Protein AF-A0A7K2MP65-F1 (afdb_monomer_lite)

Structure (mmCIF, N/CA/C/O backbone):
data_AF-A0A7K2MP65-F1
#
_entry.id   AF-A0A7K2MP65-F1
#
loop_
_atom_site.group_PDB
_atom_site.id
_atom_site.type_symbol
_atom_site.label_atom_id
_atom_site.label_alt_id
_atom_site.label_comp_id
_atom_site.label_asym_id
_atom_site.label_entity_id
_atom_site.label_seq_id
_atom_site.pdbx_PDB_ins_code
_atom_site.Cartn_x
_atom_site.Cartn_y
_atom_site.Cartn_z
_atom_site.occupancy
_atom_site.B_iso_or_equiv
_atom_site.auth_seq_id
_atom_site.auth_comp_id
_atom_site.auth_asym_id
_atom_site.auth_atom_id
_atom_site.pdbx_PDB_model_num
ATOM 1 N N . MET A 1 1 ? 15.575 -18.538 -10.170 1.00 38.19 1 MET A N 1
ATOM 2 C CA . MET A 1 1 ? 16.344 -17.794 -11.187 1.00 38.19 1 MET A CA 1
ATOM 3 C C . MET A 1 1 ? 16.597 -16.420 -10.612 1.00 38.19 1 MET A C 1
ATOM 5 O O . MET A 1 1 ? 15.638 -15.712 -10.346 1.00 38.19 1 MET A O 1
ATOM 9 N N . THR A 1 2 ? 17.852 -16.113 -10.311 1.00 46.19 2 THR A N 1
ATOM 10 C CA . THR A 1 2 ? 18.263 -14.865 -9.662 1.00 46.19 2 THR A CA 1
ATOM 11 C C . THR A 1 2 ? 18.898 -14.011 -10.748 1.00 46.19 2 THR A C 1
ATOM 13 O O . THR A 1 2 ? 20.030 -14.276 -11.145 1.00 46.19 2 THR A O 1
ATOM 16 N N . THR A 1 3 ? 18.144 -13.074 -11.315 1.00 48.41 3 THR A N 1
ATOM 17 C CA . THR A 1 3 ? 18.676 -12.161 -12.331 1.00 48.41 3 THR A CA 1
ATOM 18 C C . THR A 1 3 ? 19.490 -11.090 -11.615 1.00 48.41 3 THR A C 1
ATOM 20 O O . THR A 1 3 ? 18.974 -10.365 -10.770 1.00 48.41 3 THR A O 1
ATOM 23 N N . THR A 1 4 ? 20.790 -11.058 -11.889 1.00 47.78 4 THR A N 1
ATOM 24 C CA . THR A 1 4 ? 21.753 -10.089 -11.360 1.00 47.78 4 THR A CA 1
ATOM 25 C C . THR A 1 4 ? 21.425 -8.678 -11.855 1.00 47.78 4 THR A C 1
ATOM 27 O O . THR A 1 4 ? 21.495 -8.407 -13.050 1.00 47.78 4 THR A O 1
ATOM 30 N N . TRP A 1 5 ? 21.070 -7.800 -10.914 1.00 59.25 5 TRP A N 1
ATOM 31 C CA . TRP A 1 5 ? 20.580 -6.420 -11.075 1.00 59.25 5 TRP A CA 1
ATOM 32 C C . TRP A 1 5 ? 21.657 -5.366 -11.394 1.00 59.25 5 TRP A C 1
ATOM 34 O O . TRP A 1 5 ? 21.446 -4.177 -11.192 1.00 59.25 5 TRP A O 1
ATOM 44 N N . THR A 1 6 ? 22.824 -5.757 -11.903 1.00 56.84 6 THR A N 1
ATOM 45 C CA . THR A 1 6 ? 23.985 -4.857 -12.040 1.00 56.84 6 THR A CA 1
ATOM 46 C C . THR A 1 6 ? 23.922 -3.872 -13.219 1.00 56.84 6 THR A C 1
ATOM 48 O O . THR A 1 6 ? 24.914 -3.201 -13.485 1.00 56.84 6 THR A O 1
ATOM 51 N N . ALA A 1 7 ? 22.802 -3.785 -13.945 1.00 62.22 7 ALA A N 1
ATOM 52 C CA . ALA A 1 7 ? 22.679 -2.951 -15.147 1.00 62.22 7 ALA A CA 1
ATOM 53 C C . ALA A 1 7 ? 22.080 -1.552 -14.905 1.00 62.22 7 ALA A C 1
ATOM 55 O O . ALA A 1 7 ? 22.169 -0.709 -15.793 1.00 62.22 7 ALA A O 1
ATOM 56 N N . TYR A 1 8 ? 21.476 -1.303 -13.739 1.00 65.00 8 TYR A N 1
ATOM 57 C CA . TYR A 1 8 ? 20.791 -0.043 -13.442 1.00 65.00 8 TYR A CA 1
ATOM 58 C C . TYR A 1 8 ? 21.539 0.734 -12.362 1.00 65.00 8 TYR A C 1
ATOM 60 O O . TYR A 1 8 ? 21.918 0.169 -11.338 1.00 65.00 8 TYR A O 1
ATOM 68 N N . GLU A 1 9 ? 21.759 2.025 -12.611 1.00 78.31 9 GLU A N 1
ATOM 69 C CA . GLU A 1 9 ? 22.505 2.916 -11.716 1.00 78.31 9 GLU A CA 1
ATOM 70 C C . GLU A 1 9 ? 21.701 3.238 -10.444 1.00 78.31 9 GLU A C 1
ATOM 72 O O . GLU A 1 9 ? 22.280 3.439 -9.377 1.00 78.31 9 GLU A O 1
ATOM 77 N N . THR A 1 10 ? 20.364 3.194 -10.529 1.00 88.75 10 THR A N 1
ATOM 78 C CA . THR A 1 10 ? 19.446 3.414 -9.402 1.00 88.75 10 THR A CA 1
ATOM 79 C C . THR A 1 10 ? 18.268 2.429 -9.384 1.00 88.75 10 THR A C 1
ATOM 81 O O . THR A 1 10 ? 17.903 1.833 -10.404 1.00 88.75 10 THR A O 1
ATOM 84 N N . THR A 1 11 ? 17.607 2.294 -8.224 1.00 91.38 11 THR A N 1
ATOM 85 C CA . THR A 1 11 ? 16.327 1.567 -8.102 1.00 91.38 11 THR A CA 1
ATOM 86 C C . THR A 1 11 ? 15.251 2.173 -9.010 1.00 91.38 11 THR A C 1
ATOM 88 O O . THR A 1 11 ? 14.413 1.444 -9.542 1.00 91.38 11 THR A O 1
ATOM 91 N N . ALA A 1 12 ? 15.281 3.492 -9.223 1.00 92.75 12 ALA A N 1
ATOM 92 C CA . ALA A 1 12 ? 14.344 4.189 -10.096 1.00 92.75 12 ALA A CA 1
ATOM 93 C C . ALA A 1 12 ? 14.516 3.795 -11.572 1.00 92.75 12 ALA A C 1
ATOM 95 O O . ALA A 1 12 ? 13.520 3.536 -12.249 1.00 92.75 12 ALA A O 1
ATOM 96 N N . ASP A 1 13 ? 15.754 3.663 -12.056 1.00 93.88 13 ASP A N 1
ATOM 97 C CA . ASP A 1 13 ? 16.025 3.235 -13.437 1.00 93.88 13 ASP A CA 1
ATOM 98 C C . ASP A 1 13 ? 15.592 1.784 -13.669 1.00 93.88 13 ASP A C 1
ATOM 100 O O . ASP A 1 13 ? 14.932 1.465 -14.662 1.00 93.88 13 ASP A O 1
ATOM 104 N N . ALA A 1 14 ? 15.903 0.912 -12.706 1.00 94.62 14 ALA A N 1
ATOM 105 C CA . ALA A 1 14 ? 15.439 -0.471 -12.683 1.00 94.62 14 ALA A CA 1
ATOM 106 C C . ALA A 1 14 ? 13.906 -0.556 -12.736 1.00 94.62 14 ALA A C 1
ATOM 108 O O . ALA A 1 14 ? 13.338 -1.328 -13.513 1.00 94.62 14 ALA A O 1
ATOM 109 N N . LEU A 1 15 ? 13.227 0.264 -11.930 1.00 95.56 15 LEU A N 1
ATOM 110 C CA . LEU A 1 15 ? 11.772 0.328 -11.896 1.00 95.56 15 LEU A CA 1
ATOM 111 C C . LEU A 1 15 ? 11.192 0.809 -13.232 1.00 95.56 15 LEU A C 1
ATOM 113 O O . LEU A 1 15 ? 10.218 0.228 -13.710 1.00 95.56 15 LEU A O 1
ATOM 117 N N . ALA A 1 16 ? 11.783 1.834 -13.848 1.00 95.69 16 ALA A N 1
ATOM 118 C CA . ALA A 1 16 ? 11.331 2.363 -15.131 1.00 95.69 16 ALA A CA 1
ATOM 119 C C . ALA A 1 16 ? 11.418 1.311 -16.249 1.00 95.69 16 ALA A C 1
ATOM 121 O O . ALA A 1 16 ? 10.473 1.161 -17.028 1.00 95.69 16 ALA A O 1
ATOM 122 N N . ALA A 1 17 ? 12.507 0.538 -16.297 1.00 95.88 17 ALA A N 1
ATOM 123 C CA . ALA A 1 17 ? 12.663 -0.542 -17.268 1.00 95.88 17 ALA A CA 1
ATOM 124 C C . ALA A 1 17 ? 11.626 -1.656 -17.062 1.00 95.88 17 ALA A C 1
ATOM 126 O O . ALA A 1 17 ? 10.915 -2.025 -17.996 1.00 95.88 17 ALA A O 1
ATOM 127 N N . LEU A 1 18 ? 11.453 -2.122 -15.822 1.00 96.25 18 LEU A N 1
ATOM 128 C CA . LEU A 1 18 ? 10.440 -3.127 -15.486 1.00 96.25 18 LEU A CA 1
ATOM 129 C C . LEU A 1 18 ? 9.011 -2.655 -15.785 1.00 96.25 18 LEU A C 1
ATOM 131 O O . LEU A 1 18 ? 8.161 -3.451 -16.193 1.00 96.25 18 LEU A O 1
ATOM 135 N N . ALA A 1 19 ? 8.733 -1.367 -15.578 1.00 96.44 19 ALA A N 1
ATOM 136 C CA . ALA A 1 19 ? 7.452 -0.771 -15.919 1.00 96.44 19 ALA A CA 1
ATOM 137 C C . ALA A 1 19 ? 7.210 -0.801 -17.435 1.00 96.44 19 ALA A C 1
ATOM 139 O O . ALA A 1 19 ? 6.132 -1.212 -17.868 1.00 96.44 19 ALA A O 1
ATOM 140 N N . ALA A 1 20 ? 8.218 -0.435 -18.235 1.00 97.56 20 ALA A N 1
ATOM 141 C CA . ALA A 1 20 ? 8.152 -0.480 -19.696 1.00 97.56 20 ALA A CA 1
ATOM 142 C C . ALA A 1 20 ? 7.972 -1.909 -20.238 1.00 97.56 20 ALA A C 1
ATOM 144 O O . ALA A 1 20 ? 7.249 -2.116 -21.211 1.00 97.56 20 ALA A O 1
ATOM 145 N N . GLU A 1 21 ? 8.572 -2.900 -19.580 1.00 97.19 21 GLU A N 1
ATOM 146 C CA . GLU A 1 21 ? 8.436 -4.322 -19.917 1.00 97.19 21 GLU A CA 1
ATOM 147 C C . GLU A 1 21 ? 7.100 -4.938 -19.468 1.00 97.19 21 GLU A C 1
ATOM 149 O O . GLU A 1 21 ? 6.788 -6.077 -19.820 1.00 97.19 21 GLU A O 1
ATOM 154 N N . GLY A 1 22 ? 6.291 -4.220 -18.682 1.00 97.50 22 GLY A N 1
ATOM 155 C CA . GLY A 1 22 ? 5.056 -4.770 -18.126 1.00 97.50 22 GLY A CA 1
ATOM 156 C C . GLY A 1 22 ? 5.311 -5.868 -17.086 1.00 97.50 22 GLY A C 1
ATOM 157 O O . GLY A 1 22 ? 4.500 -6.785 -16.936 1.00 97.50 22 GLY A O 1
ATOM 158 N N . ALA A 1 23 ? 6.427 -5.796 -16.357 1.00 97.31 23 ALA A N 1
ATOM 159 C CA . ALA A 1 23 ? 6.846 -6.842 -15.434 1.00 97.31 23 ALA A CA 1
ATOM 160 C C . ALA A 1 23 ? 5.844 -7.069 -14.288 1.00 97.31 23 ALA A C 1
ATOM 162 O O . ALA A 1 23 ? 5.147 -6.164 -13.821 1.00 97.31 23 ALA A O 1
ATOM 163 N N . THR A 1 24 ? 5.782 -8.310 -13.807 1.00 98.00 24 THR A N 1
ATOM 164 C CA . THR A 1 24 ? 5.043 -8.691 -12.598 1.00 98.00 24 THR A CA 1
ATOM 165 C C . THR A 1 24 ? 6.004 -9.397 -11.657 1.00 98.00 24 THR A C 1
ATOM 167 O O . THR A 1 24 ? 6.676 -10.340 -12.070 1.00 98.00 24 THR A O 1
ATOM 170 N N . GLY A 1 25 ? 6.079 -8.952 -10.407 1.00 96.38 25 GLY A N 1
ATOM 171 C CA . GLY A 1 25 ? 7.040 -9.479 -9.442 1.00 96.38 25 GLY A CA 1
ATOM 172 C C . GLY A 1 25 ? 7.409 -8.460 -8.373 1.00 96.38 25 GLY A C 1
ATOM 173 O O . GLY A 1 25 ? 6.623 -7.568 -8.063 1.00 96.38 25 GLY A O 1
ATOM 174 N N . ALA A 1 26 ? 8.608 -8.605 -7.816 1.00 96.50 26 ALA A N 1
ATOM 175 C CA . ALA A 1 26 ? 9.153 -7.720 -6.798 1.00 96.50 26 ALA A CA 1
ATOM 176 C C . ALA A 1 26 ? 10.558 -7.251 -7.203 1.00 96.50 26 ALA A C 1
ATOM 178 O O . ALA A 1 26 ? 11.392 -8.064 -7.606 1.00 96.50 26 ALA A O 1
ATOM 179 N N . LEU A 1 27 ? 10.801 -5.948 -7.089 1.00 95.38 27 LEU A N 1
ATOM 180 C CA . LEU A 1 27 ? 12.102 -5.302 -7.228 1.00 95.38 27 LEU A CA 1
ATOM 181 C C . LEU A 1 27 ? 12.636 -5.009 -5.826 1.00 95.38 27 LEU A C 1
ATOM 183 O O . LEU A 1 27 ? 12.083 -4.172 -5.116 1.00 95.38 27 LEU A O 1
ATOM 187 N N . SER A 1 28 ? 13.699 -5.701 -5.426 1.00 94.25 28 SER A N 1
ATOM 188 C CA . SER A 1 28 ? 14.376 -5.461 -4.150 1.00 94.25 28 SER A CA 1
ATOM 189 C C . SER A 1 28 ? 15.485 -4.427 -4.326 1.00 94.25 28 SER A C 1
ATOM 191 O O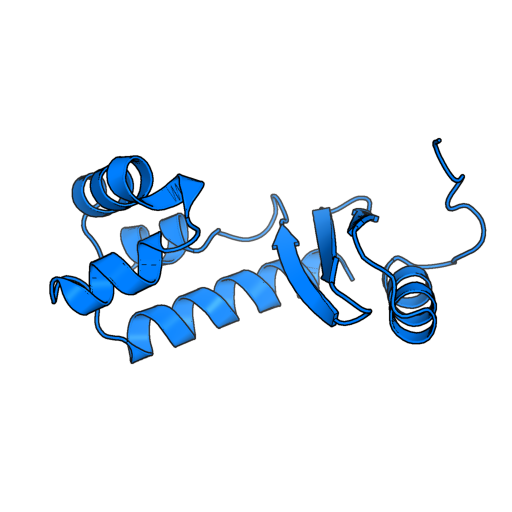 . SER A 1 28 ? 16.405 -4.642 -5.112 1.00 94.25 28 SER A O 1
ATOM 193 N N . GLY A 1 29 ? 15.398 -3.330 -3.578 1.00 90.06 29 GLY A N 1
ATOM 194 C CA . GLY A 1 29 ? 16.455 -2.334 -3.422 1.00 90.06 29 GLY A CA 1
ATOM 195 C C . GLY A 1 29 ? 17.067 -2.385 -2.020 1.00 90.06 29 GLY A C 1
ATOM 196 O O . GLY A 1 29 ? 16.638 -3.153 -1.160 1.00 90.06 29 GLY A O 1
ATOM 197 N N . GLU A 1 30 ? 18.061 -1.536 -1.759 1.00 91.50 30 GLU A N 1
ATOM 198 C CA . GLU A 1 30 ? 18.740 -1.469 -0.453 1.00 91.50 30 GLU A CA 1
ATOM 199 C C . GLU A 1 30 ? 17.784 -1.099 0.695 1.00 91.50 30 GLU A C 1
ATOM 201 O O . GLU A 1 30 ? 17.904 -1.603 1.811 1.00 91.50 30 GLU A O 1
ATOM 206 N N . ARG A 1 31 ? 16.817 -0.217 0.419 1.00 94.06 31 ARG A N 1
ATOM 207 C CA . ARG A 1 31 ? 15.938 0.387 1.430 1.00 94.06 31 ARG A CA 1
ATOM 208 C C . ARG A 1 31 ? 14.521 -0.178 1.448 1.00 94.06 31 ARG A C 1
ATOM 210 O O . ARG A 1 31 ? 13.681 0.323 2.200 1.00 94.06 31 ARG A O 1
ATOM 217 N N . GLY A 1 32 ? 14.244 -1.207 0.649 1.00 94.75 32 GLY A N 1
ATOM 218 C CA . GLY A 1 32 ? 12.918 -1.807 0.583 1.00 94.75 32 GLY A CA 1
ATOM 219 C C . GLY A 1 32 ? 12.616 -2.538 -0.718 1.00 94.75 32 GLY A C 1
ATOM 220 O O . GLY A 1 32 ? 13.514 -2.878 -1.488 1.00 94.75 32 GLY A O 1
ATOM 221 N N . ILE A 1 33 ? 11.334 -2.814 -0.940 1.00 96.00 33 ILE A N 1
ATOM 222 C CA . ILE A 1 33 ? 10.850 -3.652 -2.040 1.00 96.00 33 ILE A CA 1
ATOM 223 C C . ILE A 1 33 ? 9.693 -2.949 -2.747 1.00 96.00 33 ILE A C 1
ATOM 225 O O . ILE A 1 33 ? 8.745 -2.512 -2.099 1.00 96.00 33 ILE A O 1
ATOM 229 N N . VAL A 1 34 ? 9.745 -2.886 -4.078 1.00 96.06 34 VAL A N 1
ATOM 230 C CA . VAL A 1 34 ? 8.642 -2.426 -4.933 1.00 96.06 34 VAL A CA 1
ATOM 231 C C . VAL A 1 34 ? 7.967 -3.632 -5.576 1.00 96.06 34 VAL A C 1
ATOM 233 O O . VAL A 1 34 ? 8.607 -4.410 -6.280 1.00 96.06 34 VAL A O 1
ATOM 236 N N . TYR A 1 35 ? 6.660 -3.776 -5.382 1.00 95.19 35 TYR A N 1
ATOM 237 C CA . TYR A 1 35 ? 5.861 -4.841 -5.981 1.00 95.19 35 TYR A CA 1
ATOM 238 C C . TYR A 1 35 ? 5.143 -4.337 -7.227 1.00 95.19 35 TYR A C 1
ATOM 240 O O . TYR A 1 35 ? 4.478 -3.297 -7.214 1.00 95.19 35 TYR A O 1
ATOM 248 N N . LEU A 1 36 ? 5.244 -5.118 -8.297 1.00 96.62 36 LEU A N 1
ATOM 249 C CA . LEU A 1 36 ? 4.757 -4.788 -9.626 1.00 96.62 36 LEU A CA 1
ATOM 250 C C . LEU A 1 36 ? 3.714 -5.790 -10.111 1.00 96.62 36 LEU A C 1
ATOM 252 O O . LEU A 1 36 ? 3.852 -7.002 -9.928 1.00 96.62 36 LEU A O 1
ATOM 256 N N . LYS A 1 37 ? 2.705 -5.281 -10.815 1.00 96.94 37 LYS A N 1
ATOM 257 C C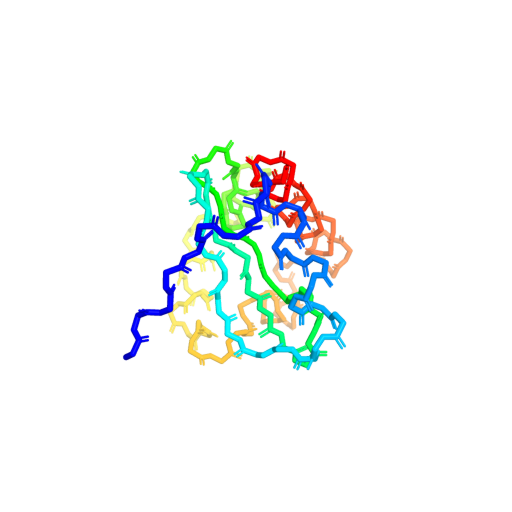A . LYS A 1 37 ? 1.746 -6.073 -11.586 1.00 96.94 37 LYS A CA 1
ATOM 258 C C . LYS A 1 37 ? 1.526 -5.425 -12.943 1.00 96.94 37 LYS A C 1
ATOM 260 O O . LYS A 1 37 ? 1.015 -4.310 -13.014 1.00 96.94 37 LYS A O 1
ATOM 265 N N . ALA A 1 38 ? 1.882 -6.137 -14.009 1.00 97.38 38 ALA A N 1
ATOM 266 C CA . ALA A 1 38 ? 1.808 -5.639 -15.383 1.00 97.38 38 ALA A CA 1
ATOM 267 C C . ALA A 1 38 ? 2.458 -4.244 -15.547 1.00 97.38 38 ALA A C 1
ATOM 269 O O . ALA A 1 38 ? 1.858 -3.331 -16.111 1.00 97.38 38 ALA A O 1
ATOM 270 N N . GLY A 1 39 ? 3.646 -4.057 -14.964 1.00 96.56 39 GLY A N 1
ATOM 271 C CA . GLY A 1 39 ? 4.415 -2.810 -14.995 1.00 96.56 39 GLY A CA 1
ATOM 272 C C . GLY A 1 39 ? 3.922 -1.709 -14.048 1.00 96.56 39 GLY A C 1
ATOM 273 O O . GLY A 1 39 ? 4.522 -0.642 -13.994 1.00 96.56 39 GLY A O 1
ATOM 274 N N . ARG A 1 40 ? 2.847 -1.937 -13.281 1.00 96.19 40 ARG A N 1
ATOM 275 C CA . ARG A 1 40 ? 2.316 -0.964 -12.313 1.00 96.19 40 ARG A CA 1
ATOM 276 C C . ARG A 1 40 ? 2.764 -1.285 -10.900 1.00 96.19 40 ARG A C 1
ATOM 278 O O . ARG A 1 40 ? 2.654 -2.435 -10.480 1.00 96.19 40 ARG A O 1
ATOM 285 N N . VAL A 1 41 ? 3.174 -0.262 -10.154 1.00 94.25 41 VAL A N 1
ATOM 286 C CA . VAL A 1 41 ? 3.420 -0.376 -8.713 1.00 94.25 41 VAL A CA 1
ATOM 287 C C . VAL A 1 41 ? 2.096 -0.640 -8.007 1.00 94.25 41 VAL A C 1
ATOM 289 O O . VAL A 1 41 ? 1.148 0.130 -8.143 1.00 94.25 41 VAL A O 1
ATOM 292 N N . VAL A 1 42 ? 2.027 -1.751 -7.278 1.00 92.44 42 VAL A N 1
ATOM 293 C CA . VAL A 1 42 ? 0.847 -2.141 -6.489 1.00 92.44 42 VAL A CA 1
ATOM 294 C C . VAL A 1 42 ? 1.105 -2.095 -4.990 1.00 92.44 42 VAL A C 1
ATOM 296 O O . VAL A 1 42 ? 0.157 -2.000 -4.216 1.00 92.44 42 VAL A O 1
ATOM 299 N N . HIS A 1 43 ? 2.369 -2.169 -4.576 1.00 91.94 43 HIS A N 1
ATOM 300 C CA . HIS A 1 43 ? 2.768 -2.043 -3.183 1.00 91.94 43 HIS A CA 1
ATOM 301 C C . HIS A 1 43 ? 4.242 -1.649 -3.084 1.00 91.94 43 HIS A C 1
ATOM 303 O O . HIS A 1 43 ? 5.025 -1.964 -3.981 1.00 91.94 43 HIS A O 1
ATOM 309 N N . VAL A 1 44 ? 4.614 -0.987 -1.992 1.00 95.38 44 VAL A N 1
ATOM 310 C CA . VAL A 1 44 ? 6.005 -0.700 -1.640 1.00 95.38 44 VAL A CA 1
ATOM 311 C C . VAL A 1 44 ? 6.170 -0.922 -0.143 1.00 95.38 44 VAL A C 1
ATOM 313 O O . VAL A 1 44 ? 5.323 -0.497 0.640 1.00 95.38 44 VAL A O 1
ATOM 316 N N . GLU A 1 45 ? 7.259 -1.577 0.239 1.00 93.94 45 GLU A N 1
ATOM 317 C CA . GLU A 1 45 ? 7.636 -1.828 1.629 1.00 93.94 45 GLU A CA 1
ATOM 318 C C . GLU A 1 45 ? 8.983 -1.172 1.914 1.00 93.94 45 GLU A C 1
ATOM 320 O O . GLU A 1 45 ? 9.918 -1.308 1.126 1.00 93.94 45 GLU A O 1
ATOM 325 N N . SER A 1 46 ? 9.106 -0.500 3.058 1.00 95.62 46 SER A N 1
ATOM 326 C CA . SER A 1 46 ? 10.377 0.019 3.559 1.00 95.62 46 SER A CA 1
ATOM 327 C C . SER A 1 46 ? 10.388 -0.007 5.082 1.00 95.62 46 SER A C 1
ATOM 329 O O . SER A 1 46 ? 9.421 0.404 5.714 1.00 95.62 46 SER A O 1
ATOM 331 N N . ALA A 1 47 ? 11.503 -0.426 5.686 1.00 94.31 47 ALA A N 1
ATOM 332 C CA . ALA A 1 47 ? 11.6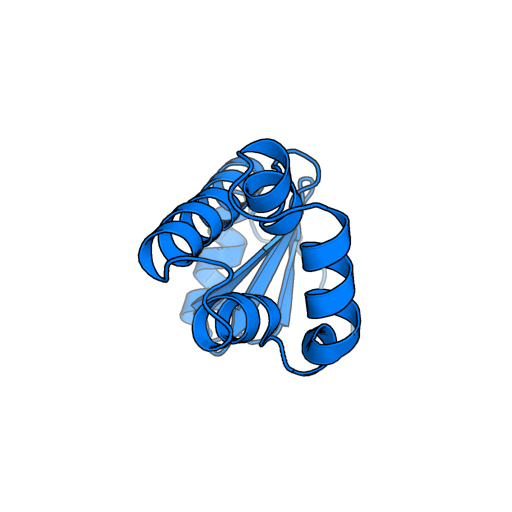81 -0.377 7.141 1.00 94.31 47 ALA A CA 1
ATOM 333 C C . ALA A 1 47 ? 11.822 1.060 7.688 1.00 94.31 47 ALA A C 1
ATOM 335 O O . ALA A 1 47 ? 11.833 1.263 8.902 1.00 94.31 47 ALA A O 1
ATOM 336 N N . PHE A 1 48 ? 11.952 2.052 6.802 1.00 95.00 48 PHE A N 1
ATOM 337 C CA . PHE A 1 48 ? 12.123 3.463 7.148 1.00 95.00 48 PHE A CA 1
ATOM 338 C C . PHE A 1 48 ? 10.806 4.252 7.156 1.00 95.00 48 PHE A C 1
ATOM 340 O O . PHE A 1 48 ? 10.798 5.407 7.578 1.00 95.00 48 PHE A O 1
ATOM 347 N N . ALA A 1 49 ? 9.698 3.632 6.737 1.00 94.00 49 ALA A N 1
ATOM 348 C CA . ALA A 1 49 ? 8.371 4.232 6.721 1.00 94.00 49 ALA A CA 1
ATOM 349 C C . ALA A 1 49 ? 7.382 3.404 7.559 1.00 94.00 49 ALA A C 1
ATOM 351 O O . ALA A 1 49 ? 7.484 2.176 7.602 1.00 94.00 49 ALA A O 1
ATOM 352 N N . PRO A 1 50 ? 6.416 4.044 8.238 1.00 92.31 50 PRO A N 1
ATOM 353 C CA . PRO A 1 50 ? 5.343 3.323 8.905 1.00 92.31 50 PRO A CA 1
ATOM 354 C C . PRO A 1 50 ? 4.444 2.617 7.882 1.00 92.31 50 PRO A C 1
ATOM 356 O O . PRO A 1 50 ? 4.069 3.191 6.861 1.00 92.31 50 PRO A O 1
ATOM 359 N N . ASP A 1 51 ? 4.043 1.385 8.192 1.00 91.12 51 ASP A N 1
ATOM 360 C CA . ASP A 1 51 ? 3.018 0.692 7.415 1.00 91.12 51 ASP A CA 1
ATOM 361 C C . ASP A 1 51 ? 1.607 1.250 7.697 1.00 91.12 51 ASP A C 1
ATOM 363 O O . ASP A 1 51 ? 1.373 2.052 8.610 1.00 91.12 51 ASP A O 1
ATOM 367 N N . LEU A 1 52 ? 0.630 0.803 6.903 1.00 90.50 52 LEU A N 1
ATOM 368 C CA . LEU A 1 52 ? -0.769 1.210 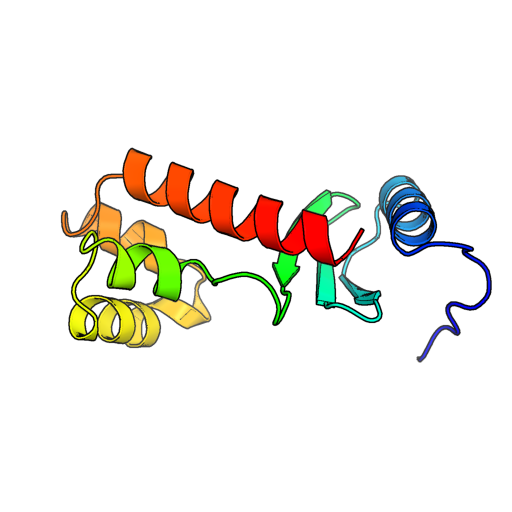7.048 1.00 90.50 52 LEU A CA 1
ATOM 369 C C . LEU A 1 52 ? -1.326 0.921 8.455 1.00 90.50 52 LEU A C 1
ATOM 371 O O . LEU A 1 52 ? -2.072 1.735 9.001 1.00 90.50 52 LEU A O 1
ATOM 375 N N . GLY A 1 53 ? -0.971 -0.218 9.050 1.00 90.88 53 GLY A N 1
ATOM 376 C CA . GLY A 1 53 ? -1.423 -0.590 10.388 1.00 90.88 53 GLY A CA 1
ATOM 377 C C . GLY A 1 53 ? -0.875 0.357 11.450 1.00 90.88 53 GLY A C 1
ATOM 378 O O . GLY A 1 53 ? -1.617 0.825 12.315 1.00 90.88 53 GLY A O 1
ATOM 379 N N . ALA A 1 54 ? 0.404 0.714 11.350 1.00 92.56 54 ALA A N 1
ATOM 380 C CA . ALA A 1 54 ? 1.053 1.683 12.215 1.00 92.56 54 ALA A CA 1
ATOM 381 C C . ALA A 1 54 ? 0.403 3.068 12.094 1.00 92.56 54 ALA A C 1
ATOM 383 O O . ALA A 1 54 ? 0.135 3.693 13.120 1.00 92.56 54 ALA A O 1
ATOM 384 N N . LEU A 1 55 ? 0.085 3.532 10.880 1.00 93.12 55 LEU A N 1
ATOM 385 C CA . LEU A 1 55 ? -0.603 4.812 10.678 1.00 93.12 55 LEU A CA 1
ATOM 386 C C . LEU A 1 55 ? -2.014 4.814 11.283 1.00 93.12 55 LEU A C 1
ATOM 388 O O . LEU A 1 55 ? -2.374 5.740 12.013 1.00 93.12 55 LEU A O 1
ATOM 392 N N . LEU A 1 56 ? -2.806 3.771 11.031 1.00 93.50 56 LEU A N 1
ATOM 393 C CA . LEU A 1 56 ? -4.184 3.676 11.526 1.00 93.50 56 LEU A CA 1
ATOM 394 C C . LEU A 1 56 ? -4.257 3.545 13.050 1.00 93.50 56 LEU A C 1
ATOM 396 O O . LEU A 1 56 ? -5.124 4.145 13.684 1.00 93.50 56 LEU A O 1
ATOM 400 N N . THR A 1 57 ? -3.339 2.788 13.648 1.00 93.69 57 THR A N 1
ATOM 401 C CA . THR A 1 57 ? -3.331 2.567 15.100 1.00 93.69 57 THR A CA 1
ATOM 402 C C . THR A 1 57 ? -2.735 3.742 15.868 1.00 93.69 57 THR A C 1
ATOM 404 O O . THR A 1 57 ? -3.301 4.151 16.880 1.00 93.69 57 THR A O 1
ATOM 407 N N . ARG A 1 58 ? -1.645 4.355 15.384 1.00 93.31 58 ARG A N 1
ATOM 408 C CA . ARG A 1 58 ? -1.026 5.516 16.053 1.00 93.31 58 ARG A CA 1
ATOM 409 C C . ARG A 1 58 ? -1.842 6.798 15.929 1.00 93.31 58 ARG A C 1
ATOM 411 O O . ARG A 1 58 ? -1.788 7.622 16.835 1.00 93.31 58 ARG A O 1
ATOM 418 N N . SER A 1 59 ? -2.595 6.970 14.842 1.00 90.12 59 SER A N 1
ATOM 419 C CA . SER A 1 59 ? -3.522 8.104 14.691 1.00 90.12 59 SER A CA 1
ATOM 420 C C . SER A 1 59 ? -4.789 7.971 15.544 1.00 90.12 59 SER A C 1
ATOM 422 O O . SER A 1 59 ? -5.528 8.941 15.687 1.00 90.12 59 SER A O 1
ATOM 424 N N . GLY A 1 60 ? -5.059 6.784 16.100 1.00 90.56 60 GLY A N 1
ATOM 425 C CA . GLY A 1 60 ? -6.302 6.482 16.811 1.00 90.56 60 GLY A CA 1
ATOM 426 C C . GLY A 1 60 ? -7.498 6.210 15.891 1.00 90.56 60 GLY A C 1
ATOM 427 O O . GLY A 1 60 ? -8.607 6.034 16.389 1.00 90.56 60 GLY A O 1
ATOM 428 N N . ALA A 1 61 ? -7.293 6.143 14.569 1.00 90.44 61 ALA A N 1
ATOM 429 C CA . ALA A 1 61 ? -8.348 5.833 13.605 1.00 90.44 61 ALA A CA 1
ATOM 430 C C . ALA A 1 61 ? -8.901 4.409 13.777 1.00 90.44 61 ALA A C 1
ATOM 432 O O . ALA A 1 61 ? -10.076 4.168 13.513 1.00 90.44 61 ALA A O 1
ATOM 433 N N . VAL A 1 62 ? -8.063 3.469 14.229 1.00 92.88 62 VAL A N 1
ATOM 434 C CA . VAL A 1 62 ? -8.452 2.087 14.539 1.00 92.88 62 VAL A CA 1
ATOM 435 C C . VAL A 1 62 ? -7.781 1.653 15.849 1.00 92.88 62 VAL A C 1
ATOM 437 O O . VAL A 1 62 ? -6.569 1.816 15.982 1.00 92.88 62 VAL A O 1
ATOM 440 N N . PRO A 1 63 ? -8.508 1.062 16.817 1.00 91.44 63 PRO A N 1
ATOM 441 C CA . PRO A 1 63 ? -7.887 0.484 18.008 1.00 91.44 63 PRO A CA 1
ATOM 442 C C . PRO A 1 63 ? -6.900 -0.642 17.643 1.00 91.44 63 PRO A C 1
ATOM 444 O O . PRO A 1 63 ? -7.223 -1.435 16.754 1.00 91.44 63 PRO A O 1
ATOM 447 N N . PRO A 1 64 ? -5.755 -0.794 18.339 1.00 89.81 64 PRO A N 1
ATOM 448 C CA . PRO A 1 64 ? -4.758 -1.827 18.032 1.00 89.81 64 PRO A CA 1
ATOM 449 C C . PRO A 1 64 ? -5.326 -3.251 17.936 1.00 89.81 64 PRO A C 1
ATOM 451 O O . PRO A 1 64 ? -5.052 -3.962 16.971 1.00 89.81 64 PRO A O 1
ATOM 454 N N . ASP A 1 65 ? -6.188 -3.642 18.875 1.00 89.44 65 ASP A N 1
ATOM 455 C CA . ASP A 1 65 ? -6.823 -4.968 18.864 1.00 89.44 65 ASP A CA 1
ATOM 456 C C . ASP A 1 65 ? -7.769 -5.137 17.668 1.00 89.44 65 ASP A C 1
ATOM 458 O O . ASP A 1 65 ? -7.854 -6.203 17.061 1.00 89.44 65 ASP A O 1
ATOM 462 N N . GLY A 1 66 ? -8.447 -4.053 17.281 1.00 86.38 66 GLY A N 1
ATOM 463 C CA . GLY A 1 66 ? -9.333 -4.027 16.123 1.00 86.38 66 GLY A CA 1
ATOM 464 C C . GLY A 1 66 ? -8.606 -4.173 14.793 1.00 86.38 66 GLY A C 1
ATOM 465 O O . GLY A 1 66 ? -9.142 -4.774 13.861 1.00 86.38 66 GLY A O 1
ATOM 466 N N . TRP A 1 67 ? -7.382 -3.655 14.715 1.00 89.56 67 TRP A N 1
ATOM 467 C CA . TRP A 1 67 ? -6.505 -3.865 13.573 1.00 89.56 67 TRP A CA 1
ATOM 468 C C . TRP A 1 67 ? -6.103 -5.337 13.452 1.00 89.56 67 TRP A C 1
ATOM 470 O O . TRP A 1 67 ? -6.321 -5.939 12.400 1.00 89.56 67 TRP A O 1
ATOM 480 N N . TRP A 1 68 ? -5.590 -5.946 14.526 1.00 88.12 68 TRP A N 1
ATOM 481 C CA . TRP A 1 68 ? -5.146 -7.343 14.485 1.00 88.12 68 TRP A CA 1
ATOM 482 C C . TRP A 1 68 ? -6.282 -8.326 14.222 1.00 88.12 68 TRP A C 1
ATOM 484 O O . TRP A 1 68 ? -6.110 -9.263 13.448 1.00 88.12 68 TRP A O 1
ATOM 494 N N . GLU A 1 69 ? -7.468 -8.072 14.766 1.00 87.50 69 GLU A N 1
ATOM 495 C CA . GLU A 1 69 ? -8.671 -8.836 14.442 1.00 87.50 69 GLU A CA 1
ATOM 496 C C . GLU A 1 69 ? -9.022 -8.757 12.944 1.00 87.50 69 GLU A C 1
ATOM 498 O O . GLU A 1 69 ? -9.376 -9.760 12.318 1.00 87.50 69 GLU A O 1
ATOM 503 N N . ALA A 1 70 ? -8.929 -7.567 12.344 1.00 86.25 70 ALA A N 1
ATOM 504 C CA . ALA A 1 70 ? -9.196 -7.389 10.921 1.00 86.25 70 ALA A CA 1
ATOM 505 C C . ALA A 1 70 ? -8.138 -8.087 10.046 1.00 86.25 70 ALA A C 1
ATOM 507 O O . ALA A 1 70 ? -8.490 -8.663 9.009 1.00 86.25 70 ALA A O 1
ATOM 508 N N . VAL A 1 71 ? -6.869 -8.071 10.472 1.00 86.38 71 VAL A N 1
ATOM 509 C CA . VAL A 1 71 ? -5.762 -8.795 9.829 1.00 86.38 71 VAL A CA 1
ATOM 510 C C . VAL A 1 71 ? -5.974 -10.304 9.911 1.00 86.38 71 VAL A C 1
ATOM 512 O O . VAL A 1 71 ? -5.926 -10.964 8.878 1.00 86.38 71 VAL A O 1
ATOM 515 N N . ASP A 1 72 ? -6.280 -10.848 11.086 1.00 85.12 72 ASP A N 1
ATOM 516 C CA . ASP A 1 72 ? -6.486 -12.287 11.282 1.00 85.12 72 ASP A CA 1
ATOM 517 C C . ASP A 1 72 ? -7.631 -12.813 10.409 1.00 85.12 72 ASP A C 1
ATOM 519 O O . ASP A 1 72 ? -7.496 -13.775 9.652 1.00 85.12 72 ASP A O 1
ATOM 523 N N . ARG A 1 73 ? -8.755 -12.091 10.399 1.00 79.50 73 ARG A N 1
ATOM 524 C CA . ARG A 1 73 ? -9.903 -12.497 9.592 1.00 79.50 73 ARG A CA 1
ATOM 525 C C . ARG A 1 73 ? -9.63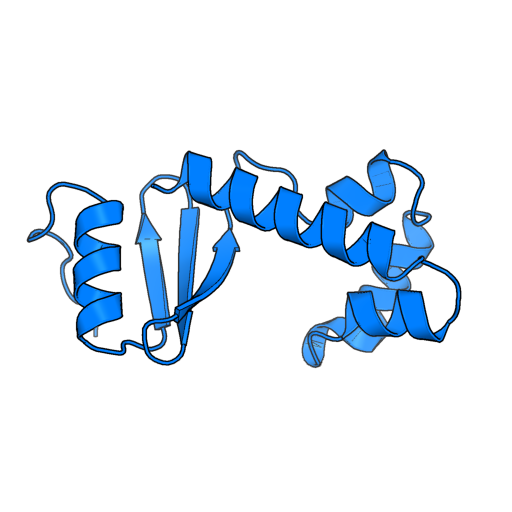8 -12.318 8.092 1.00 79.50 73 ARG A C 1
ATOM 527 O O . ARG A 1 73 ? -10.258 -13.027 7.289 1.00 79.50 73 ARG A O 1
ATOM 534 N N . GLY A 1 74 ? -8.876 -11.295 7.679 1.00 71.12 74 GLY A N 1
ATOM 535 C CA . GLY A 1 74 ? -8.927 -10.723 6.319 1.00 71.12 74 GLY A CA 1
ATOM 536 C C . GLY A 1 74 ? -7.616 -10.538 5.568 1.00 71.12 74 GLY A C 1
ATOM 537 O O . GLY A 1 74 ? -7.656 -10.153 4.394 1.00 71.12 74 GLY A O 1
ATOM 538 N N . GLY A 1 75 ? -6.486 -10.838 6.201 1.00 72.12 75 GLY A N 1
ATOM 539 C CA . GLY A 1 75 ? -5.144 -10.647 5.656 1.00 72.12 75 GLY A CA 1
ATOM 540 C C . GLY A 1 75 ? -4.901 -11.457 4.387 1.00 72.12 75 GLY A C 1
ATOM 541 O O . GLY A 1 75 ? -4.441 -10.910 3.391 1.00 72.12 75 GLY A O 1
ATOM 542 N N . THR A 1 76 ? -5.341 -12.719 4.354 1.00 70.56 76 THR A N 1
ATOM 543 C CA . THR A 1 76 ? -5.160 -13.619 3.194 1.00 70.56 76 THR A CA 1
ATOM 544 C C . THR A 1 76 ? -5.901 -13.172 1.935 1.00 70.56 76 THR A C 1
ATOM 546 O O . THR A 1 76 ? -5.590 -13.624 0.838 1.00 70.56 76 THR A O 1
ATOM 549 N N . GLN A 1 77 ? -6.885 -12.281 2.072 1.00 70.94 77 GLN A N 1
ATOM 550 C CA . GLN A 1 77 ? -7.676 -11.764 0.955 1.00 70.94 77 GLN A CA 1
ATOM 551 C C . GLN A 1 77 ? -7.282 -10.337 0.567 1.00 70.94 77 GLN A C 1
ATOM 553 O O . GLN A 1 77 ? -7.923 -9.774 -0.313 1.00 70.94 77 GLN A O 1
ATOM 558 N N . HIS A 1 78 ? -6.289 -9.732 1.232 1.00 70.56 78 HIS A N 1
ATOM 559 C CA . HIS A 1 78 ? -5.911 -8.327 1.036 1.00 70.56 78 HIS A CA 1
ATOM 560 C C . HIS A 1 78 ? -7.100 -7.361 1.249 1.00 70.56 78 HIS A C 1
ATOM 562 O O . HIS A 1 78 ? -7.187 -6.304 0.632 1.00 70.56 78 HIS A O 1
ATOM 568 N N . ARG A 1 79 ? -8.052 -7.727 2.127 1.00 78.19 79 ARG A N 1
ATOM 569 C CA . ARG A 1 79 ? -9.303 -6.975 2.374 1.00 78.19 79 ARG A CA 1
ATOM 570 C C . ARG A 1 79 ? -9.405 -6.379 3.777 1.00 78.19 79 ARG A C 1
ATOM 572 O O . ARG A 1 79 ? -10.499 -6.028 4.207 1.00 78.19 79 ARG A O 1
ATOM 579 N N . VAL A 1 80 ? -8.291 -6.255 4.497 1.00 83.88 80 VAL A N 1
ATOM 580 C CA . VAL A 1 80 ? -8.268 -5.725 5.874 1.00 83.88 80 VAL A CA 1
ATOM 581 C C . VAL A 1 80 ? -8.898 -4.328 5.937 1.00 83.88 80 VAL A C 1
ATOM 583 O O . VAL A 1 80 ? -9.854 -4.124 6.681 1.00 83.88 80 VAL A O 1
ATOM 586 N N . GLY A 1 81 ? -8.441 -3.403 5.085 1.00 84.75 81 GLY A N 1
ATOM 587 C CA . GLY A 1 81 ? -8.991 -2.045 5.005 1.00 84.75 81 GLY A CA 1
ATOM 588 C C . GLY A 1 81 ? -10.474 -2.024 4.627 1.00 84.75 81 GLY A C 1
ATOM 589 O O . GLY A 1 81 ? -11.273 -1.409 5.327 1.00 84.75 81 GLY A O 1
ATOM 590 N N . HIS A 1 82 ? -10.863 -2.765 3.584 1.00 85.12 82 HIS A N 1
ATOM 591 C CA . HIS A 1 82 ? -12.267 -2.864 3.164 1.00 85.12 82 HIS A CA 1
ATOM 592 C C . HIS A 1 82 ? -13.181 -3.339 4.291 1.00 85.12 82 HIS A C 1
ATOM 594 O O . HIS A 1 82 ? -14.230 -2.757 4.506 1.00 85.12 82 HIS A O 1
ATOM 600 N N . ARG A 1 83 ? -12.764 -4.329 5.081 1.00 86.19 83 ARG A N 1
ATOM 601 C CA . ARG A 1 83 ? -13.583 -4.820 6.195 1.00 86.19 83 ARG A CA 1
ATOM 602 C C . ARG A 1 83 ? -13.712 -3.827 7.336 1.00 86.19 83 ARG A C 1
ATOM 604 O O . ARG A 1 83 ? -14.757 -3.778 7.979 1.00 86.19 83 ARG A O 1
ATOM 611 N N . LEU A 1 84 ? -12.669 -3.047 7.608 1.00 89.00 84 LEU A N 1
ATOM 612 C CA . LEU A 1 84 ? -12.748 -1.965 8.589 1.00 89.00 84 LEU A CA 1
ATOM 613 C C . LEU A 1 84 ? -13.754 -0.897 8.137 1.00 89.00 84 LEU A C 1
ATOM 615 O O . LEU A 1 84 ? -14.507 -0.391 8.965 1.00 89.00 84 LEU A O 1
ATOM 619 N N . VAL A 1 85 ? -13.830 -0.631 6.831 1.00 91.94 85 VAL A N 1
ATOM 620 C CA . VAL A 1 85 ? -14.831 0.267 6.239 1.00 91.94 85 VAL A CA 1
ATOM 621 C C . VAL A 1 85 ? -16.234 -0.343 6.272 1.00 91.94 85 VAL A C 1
ATOM 623 O O . VAL A 1 85 ? -17.151 0.279 6.801 1.00 91.94 85 VAL A O 1
ATOM 626 N N . ASP A 1 86 ? -16.399 -1.579 5.802 1.00 90.25 86 ASP A N 1
ATOM 627 C CA . ASP A 1 86 ? -17.692 -2.273 5.732 1.00 90.25 86 ASP A CA 1
ATOM 628 C C . ASP A 1 86 ? -18.319 -2.490 7.122 1.00 90.25 86 ASP A C 1
ATOM 630 O O . ASP A 1 86 ? -19.539 -2.506 7.265 1.00 90.25 86 ASP A O 1
ATOM 634 N N . SER A 1 87 ? -17.492 -2.634 8.166 1.00 87.75 87 SER A N 1
ATOM 635 C CA . SER A 1 87 ? -17.941 -2.738 9.565 1.00 87.75 87 SER A CA 1
ATOM 636 C C . SER A 1 87 ? -18.165 -1.387 10.257 1.00 87.75 87 SER A C 1
ATOM 638 O O . SER A 1 87 ? -18.535 -1.363 11.430 1.00 87.75 87 SER A O 1
ATOM 640 N N . GLY A 1 88 ? -17.928 -0.264 9.570 1.00 89.12 88 GLY A N 1
ATOM 641 C CA . GLY A 1 88 ? -18.063 1.087 10.125 1.00 89.12 88 GLY A CA 1
ATOM 642 C C . GLY A 1 88 ? -16.976 1.476 11.132 1.00 89.12 88 GLY A C 1
ATOM 643 O O . GLY A 1 88 ? -17.100 2.501 11.799 1.00 89.12 88 GLY A O 1
ATOM 644 N N . ARG A 1 89 ? -15.907 0.680 11.257 1.00 89.12 89 ARG A N 1
ATOM 645 C CA . ARG A 1 89 ? -14.789 0.928 12.184 1.00 89.12 89 ARG A CA 1
ATOM 646 C C . ARG A 1 89 ? -13.756 1.909 11.631 1.00 89.12 89 ARG A C 1
ATOM 648 O O . ARG A 1 89 ? -12.916 2.372 12.390 1.00 89.12 89 ARG A O 1
ATOM 655 N N . LEU A 1 90 ? -13.798 2.200 10.332 1.00 93.38 90 LEU A N 1
ATOM 656 C CA . LEU A 1 90 ? -12.908 3.141 9.661 1.00 93.38 90 LEU A CA 1
ATOM 657 C C . LEU A 1 90 ? -13.652 3.863 8.536 1.00 93.38 90 LEU A C 1
ATOM 659 O O . LEU A 1 90 ? -14.352 3.241 7.743 1.00 93.38 90 LEU A O 1
ATOM 663 N N . ALA A 1 91 ? -13.475 5.177 8.424 1.00 91.94 91 ALA A N 1
ATOM 664 C CA . ALA A 1 91 ? -13.988 5.917 7.277 1.00 91.94 91 ALA A CA 1
ATOM 665 C C . ALA A 1 91 ? -13.176 5.588 6.013 1.00 91.94 91 ALA A C 1
ATOM 667 O O . ALA A 1 91 ? -11.947 5.538 6.061 1.00 91.94 91 ALA A O 1
ATOM 668 N N . ALA A 1 92 ? -13.844 5.451 4.863 1.00 91.62 92 ALA A N 1
ATOM 669 C CA . ALA A 1 92 ? -13.178 5.161 3.589 1.00 91.62 92 ALA A CA 1
ATOM 670 C C . ALA A 1 92 ? -12.085 6.191 3.240 1.00 91.62 92 ALA A C 1
ATOM 672 O O . ALA A 1 92 ? -10.980 5.808 2.870 1.00 91.62 92 ALA A O 1
ATOM 673 N N . GLY A 1 93 ? -12.349 7.486 3.449 1.00 91.38 93 GLY A N 1
ATOM 674 C CA . GLY A 1 93 ? -11.35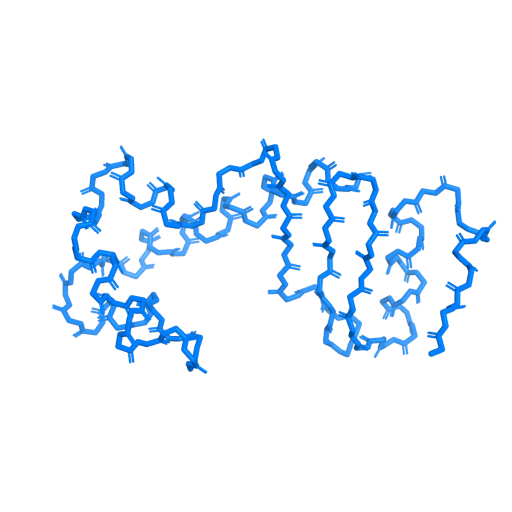4 8.535 3.204 1.00 91.38 93 GLY A CA 1
ATOM 675 C C . GLY A 1 93 ? -10.143 8.465 4.143 1.00 91.38 93 GLY A C 1
ATOM 676 O O . GLY A 1 93 ? -9.025 8.738 3.722 1.00 91.38 93 GLY A O 1
ATOM 677 N N . ALA A 1 94 ? -10.332 8.041 5.398 1.00 92.00 94 ALA A N 1
ATOM 678 C CA . ALA A 1 94 ? -9.217 7.845 6.326 1.00 92.00 94 ALA A CA 1
ATOM 679 C C . ALA A 1 94 ? -8.338 6.659 5.899 1.00 92.00 94 ALA A C 1
ATOM 681 O O . ALA A 1 94 ? -7.113 6.754 5.941 1.00 92.00 94 ALA A O 1
ATOM 682 N N . LEU A 1 95 ? -8.955 5.569 5.426 1.00 92.62 95 LEU A N 1
ATOM 683 C CA . LEU A 1 95 ? -8.228 4.446 4.835 1.00 92.62 95 LEU A CA 1
ATOM 684 C C . LEU A 1 95 ? -7.407 4.891 3.620 1.00 92.62 95 LEU A C 1
ATOM 686 O O . LEU A 1 95 ? -6.239 4.530 3.518 1.00 92.62 95 LEU A O 1
ATOM 690 N N . GLU A 1 96 ? -8.007 5.667 2.718 1.00 92.56 96 GLU A N 1
ATOM 691 C CA . GLU A 1 96 ? -7.353 6.138 1.496 1.00 92.56 96 GLU A CA 1
ATOM 692 C C . GLU A 1 96 ? -6.141 7.027 1.803 1.00 92.56 96 GLU A C 1
ATOM 694 O O . GLU A 1 96 ? -5.050 6.767 1.297 1.00 92.56 96 GLU A O 1
ATOM 699 N N . VAL A 1 97 ? -6.293 8.009 2.698 1.00 92.94 97 VAL A N 1
ATOM 700 C CA . VAL A 1 97 ? -5.195 8.900 3.105 1.00 92.94 97 VAL A CA 1
ATOM 701 C C . VAL A 1 97 ? -4.056 8.119 3.761 1.00 92.94 97 VAL A C 1
ATOM 703 O O . VAL A 1 97 ? -2.899 8.309 3.390 1.00 92.94 97 VAL A O 1
ATOM 706 N N . CYS A 1 98 ? -4.352 7.216 4.702 1.00 93.19 98 CYS A N 1
ATOM 707 C CA . CYS A 1 98 ? -3.309 6.417 5.347 1.00 93.19 98 CYS A CA 1
ATOM 708 C C . CYS A 1 98 ? -2.643 5.440 4.370 1.00 93.19 98 CYS A C 1
ATOM 710 O O . CYS A 1 98 ? -1.439 5.214 4.462 1.00 93.19 98 CYS A O 1
ATOM 712 N N . HIS A 1 99 ? -3.395 4.866 3.428 1.00 91.94 99 HIS A N 1
ATOM 713 C CA . HIS A 1 99 ? -2.843 3.948 2.436 1.00 91.94 99 HIS A CA 1
ATOM 714 C C . HIS A 1 99 ? -1.900 4.659 1.464 1.00 91.94 99 HIS A C 1
ATOM 716 O O . HIS A 1 99 ? -0.779 4.193 1.260 1.00 91.94 99 HIS A O 1
ATOM 722 N N . LEU A 1 100 ? -2.323 5.801 0.912 1.00 92.50 100 LEU A N 1
ATOM 723 C CA . LEU A 1 100 ? -1.480 6.618 0.042 1.00 92.50 100 LEU A CA 1
ATOM 724 C C . LEU A 1 100 ? -0.258 7.151 0.795 1.00 92.50 100 LEU A C 1
ATOM 726 O O . LEU A 1 100 ? 0.838 7.106 0.251 1.00 92.50 100 LEU A O 1
ATOM 730 N N . GLY A 1 101 ? -0.426 7.584 2.048 1.00 93.38 101 GLY A N 1
ATOM 731 C CA . GLY A 1 101 ? 0.683 8.015 2.902 1.00 93.38 101 GLY A CA 1
ATOM 732 C C . GLY A 1 101 ? 1.734 6.919 3.088 1.00 93.38 101 GLY A C 1
ATOM 733 O O . GLY A 1 101 ? 2.894 7.131 2.757 1.00 93.38 101 GLY A O 1
ATOM 734 N N . ALA A 1 102 ? 1.323 5.719 3.515 1.00 93.75 102 ALA A N 1
ATOM 735 C CA . ALA A 1 102 ? 2.241 4.586 3.674 1.00 93.75 102 ALA A CA 1
ATOM 736 C C . ALA A 1 102 ? 2.950 4.219 2.358 1.00 93.75 102 ALA A C 1
ATOM 738 O O . ALA A 1 102 ? 4.146 3.935 2.355 1.00 93.75 102 ALA A O 1
ATOM 739 N N . LEU A 1 103 ? 2.223 4.238 1.234 1.00 93.38 103 LEU A N 1
ATOM 740 C CA . LEU A 1 103 ? 2.783 3.922 -0.079 1.00 93.38 103 LEU A CA 1
ATOM 741 C C . LEU A 1 103 ? 3.821 4.958 -0.527 1.00 93.38 103 LEU A C 1
ATOM 743 O O . LEU A 1 103 ? 4.902 4.576 -0.973 1.00 93.38 103 LEU A O 1
ATOM 747 N N . PHE A 1 104 ? 3.500 6.251 -0.430 1.00 94.31 104 PHE A N 1
ATOM 748 C CA . PHE A 1 104 ? 4.396 7.318 -0.870 1.00 94.31 104 PHE A CA 1
ATOM 749 C C . PHE A 1 104 ? 5.607 7.477 0.049 1.00 94.31 104 PHE A C 1
ATOM 751 O O . PHE A 1 104 ? 6.706 7.667 -0.466 1.00 94.31 104 PHE A O 1
ATOM 758 N N . ASP A 1 105 ? 5.448 7.321 1.366 1.00 95.69 105 ASP A N 1
ATOM 759 C CA . ASP A 1 105 ? 6.577 7.334 2.301 1.00 95.69 105 ASP A CA 1
ATOM 760 C C . ASP A 1 105 ? 7.530 6.170 2.008 1.00 95.69 105 ASP A C 1
ATOM 762 O O . ASP A 1 105 ? 8.739 6.366 1.890 1.00 95.69 105 ASP A O 1
ATOM 766 N N . ALA A 1 106 ? 7.004 4.955 1.817 1.00 96.50 106 ALA A N 1
ATOM 767 C CA . ALA A 1 106 ? 7.833 3.808 1.463 1.00 96.50 106 ALA A CA 1
ATOM 768 C C . ALA A 1 106 ? 8.526 4.004 0.104 1.00 96.50 106 ALA A C 1
ATOM 770 O O . ALA A 1 106 ? 9.720 3.734 -0.015 1.00 96.50 106 ALA A O 1
ATOM 771 N N . ALA A 1 107 ? 7.817 4.525 -0.903 1.00 94.69 107 ALA A N 1
ATOM 772 C CA . ALA A 1 107 ? 8.397 4.833 -2.209 1.00 94.69 107 ALA A CA 1
ATOM 773 C C . ALA A 1 107 ? 9.518 5.877 -2.119 1.00 94.69 107 ALA A C 1
ATOM 775 O O . ALA A 1 107 ? 10.550 5.691 -2.754 1.00 94.69 107 ALA A O 1
ATOM 776 N N . TYR A 1 108 ? 9.353 6.915 -1.295 1.00 95.06 108 TYR A N 1
ATOM 777 C CA . TYR A 1 108 ? 10.368 7.946 -1.074 1.00 95.06 108 TYR A CA 1
ATOM 778 C C . TYR A 1 108 ? 11.681 7.382 -0.520 1.00 95.06 108 TYR A C 1
ATOM 780 O O . TYR A 1 108 ? 12.751 7.879 -0.847 1.00 95.06 108 TYR A O 1
ATOM 788 N N . PHE A 1 109 ? 11.627 6.350 0.327 1.00 94.94 109 PHE A N 1
ATOM 789 C CA . PHE A 1 109 ? 12.847 5.726 0.844 1.00 94.94 109 PHE A CA 1
ATOM 790 C C . PHE A 1 109 ? 13.479 4.720 -0.118 1.00 94.94 109 PHE A C 1
ATOM 792 O O . PHE A 1 109 ? 14.669 4.442 0.019 1.00 94.94 109 PHE A O 1
ATOM 799 N N . VAL A 1 110 ? 12.705 4.128 -1.030 1.00 94.56 110 VAL A N 1
ATOM 800 C CA . VAL A 1 110 ? 13.174 3.055 -1.923 1.00 94.56 110 VAL A CA 1
ATOM 801 C C . VAL A 1 110 ? 13.732 3.583 -3.248 1.00 94.56 110 VAL A C 1
ATOM 803 O O . VAL A 1 110 ? 14.622 2.940 -3.816 1.00 94.56 110 VAL A O 1
ATOM 806 N N . LEU A 1 111 ? 13.211 4.714 -3.731 1.00 91.94 111 LEU A N 1
ATOM 807 C CA . LEU A 1 111 ? 13.578 5.360 -4.996 1.00 91.94 111 LEU A CA 1
ATOM 808 C C . LEU A 1 111 ? 14.562 6.508 -4.775 1.00 91.94 111 LEU A C 1
ATOM 810 O O . LEU A 1 111 ? 15.513 6.585 -5.583 1.00 91.94 111 LEU A O 1
#

Secondary structure (DSSP, 8-state):
-----TT-SSHHHHHHHHHHTT--EEEEETTEEEEEETTEEEEEE-TTS--HHHHHHHTTSS-HHHHHHHHHHHGGGT-HHHHHHHTTSS-HHHHHHHHHHHHHHHHHHH-

Radius of gyration: 15.88 Å; chains: 1; bounding box: 42×27×39 Å

Sequence (111 aa):
MTTTWTAYETTADALAALAAEGATGALSGERGIVYLKAGRVVHVESAFAPDLGALLTRSGAVPPDGWWEAVDRGGTQHRVGHRLVDSGRLAAGALEVCHLGALFDAAYFVL

Foldseek 3Di:
DDDDPPPDPALVRVLVVCLVVLHAAWDDAPFWIFGGGGSDTPAIDGPQFDALLRLCCVVVLAPNVRQVVLCVVPVVPVCSLVVCCVVVSHPPVSSVVSHVRRRVSRVVRRD

pLDDT: mean 88.48, std 11.7, range [38.19, 98.0]